Protein AF-A0A926L468-F1 (afdb_monomer_lite)

Foldseek 3Di:
DDDDDDPDPPDDCCVVVVVVVVVVVVVVVCCVVPDDPDDFDDDPVDTDDQADWDDDPPDIDGRDHDDPDPPPDDVVNVVVVVVVVVVVVVVVVVVVPDPPPPDPPDDDD

Radius of gyration: 29.38 Å; chains: 1; bounding box: 82×22×82 Å

InterPro domains:
  IPR001896 Plant virus coat protein [PF01307] (8-98)

Secondary structure (DSSP, 8-state):
-PPP---PPPP-THHHHHHHHHHHHHHHHHHHHH---PPP-B-SS-B--SSEEEE-SS-EEEEPPPP--TTS--HHHHHHHHHHHHHHHHHHHHHH-PPPP--------

Sequence (109 aa):
MSSPLRLTPPPDPTKALIPAVVGFSVAAAIFLLTRSTLPHTGDNIHSLPHGGRYRDGTKSVDYCSPHRDPFKPTQLHAALLVLALLALIHLSGCLHRRPRPDIPCSCPA

Structure (mmCIF, N/CA/C/O backbone):
data_AF-A0A926L468-F1
#
_entry.id   AF-A0A926L468-F1
#
loop_
_atom_site.group_PDB
_atom_site.id
_atom_site.type_symbol
_atom_site.label_atom_id
_atom_site.label_alt_id
_atom_site.label_comp_id
_atom_site.label_asym_id
_atom_site.label_entity_id
_atom_site.label_seq_id
_atom_site.pdbx_PDB_ins_code
_atom_site.Cartn_x
_atom_site.Cartn_y
_atom_site.Cartn_z
_atom_site.occupancy
_atom_site.B_iso_or_equiv
_atom_site.auth_seq_id
_atom_site.auth_comp_id
_atom_site.auth_asym_id
_atom_site.auth_atom_id
_atom_site.pdbx_PDB_model_num
ATOM 1 N N . MET A 1 1 ? -55.952 13.916 22.645 1.00 45.00 1 MET A N 1
ATOM 2 C CA . MET A 1 1 ? -55.275 12.753 22.027 1.00 45.00 1 MET A CA 1
ATOM 3 C C . MET A 1 1 ? -53.814 13.133 21.843 1.00 45.00 1 MET A C 1
ATOM 5 O O . MET A 1 1 ? -53.545 13.981 21.004 1.00 45.00 1 MET A O 1
ATOM 9 N N . SER A 1 2 ? -52.900 12.647 22.692 1.00 64.12 2 SER A N 1
ATOM 10 C CA . SER A 1 2 ? -51.464 12.908 22.513 1.00 64.12 2 SER A CA 1
ATOM 11 C C . SER A 1 2 ? -50.879 11.869 21.558 1.00 64.12 2 SER A C 1
ATOM 13 O O . SER A 1 2 ? -51.146 10.674 21.677 1.00 64.12 2 SER A O 1
ATOM 15 N N . SER A 1 3 ? -50.129 12.333 20.563 1.00 70.00 3 SER A N 1
ATOM 16 C CA . SER A 1 3 ? -49.434 11.461 19.619 1.00 70.00 3 SER A CA 1
ATOM 17 C C . SER A 1 3 ? -48.316 10.701 20.344 1.00 70.00 3 SER A C 1
ATOM 19 O O . SER A 1 3 ? -47.575 11.324 21.109 1.00 70.00 3 SER A O 1
ATOM 21 N N . PRO A 1 4 ? -48.155 9.382 20.127 1.00 70.19 4 PRO A N 1
ATOM 22 C CA . PRO A 1 4 ? -47.111 8.615 20.794 1.00 70.19 4 PRO A CA 1
ATOM 23 C C . PRO A 1 4 ? -45.727 9.062 20.310 1.00 70.19 4 PRO A C 1
ATOM 25 O O . PRO A 1 4 ? -45.474 9.183 19.109 1.00 70.19 4 PRO A O 1
ATOM 28 N N . LEU A 1 5 ? -44.823 9.297 21.262 1.00 75.94 5 LEU A N 1
ATOM 29 C CA . LEU A 1 5 ? -43.428 9.635 21.004 1.00 75.94 5 LEU A CA 1
ATOM 30 C C . LEU A 1 5 ? -42.755 8.443 20.297 1.00 75.94 5 LEU A C 1
ATOM 32 O O . LEU A 1 5 ? -42.592 7.373 20.885 1.00 75.94 5 LEU A O 1
ATOM 36 N N . ARG A 1 6 ? -42.388 8.593 19.019 1.00 71.69 6 ARG A N 1
ATOM 37 C CA . ARG A 1 6 ? -41.662 7.552 18.274 1.00 71.69 6 ARG A CA 1
ATOM 38 C C . ARG A 1 6 ? -40.208 7.497 18.737 1.00 71.69 6 ARG A C 1
ATOM 40 O O . ARG A 1 6 ? -39.374 8.276 18.286 1.00 71.69 6 ARG A O 1
ATOM 47 N N . LEU A 1 7 ? -39.901 6.527 19.591 1.00 74.06 7 LEU A N 1
ATOM 48 C CA . LEU A 1 7 ? -38.537 6.175 19.982 1.00 74.06 7 LEU A CA 1
ATOM 49 C C . LEU A 1 7 ? -37.923 5.264 18.913 1.00 74.06 7 LEU A C 1
ATOM 51 O O . LEU A 1 7 ? -37.894 4.044 19.055 1.00 74.06 7 LEU A O 1
ATOM 55 N N . THR A 1 8 ? -37.485 5.855 17.800 1.00 76.25 8 THR A N 1
ATOM 56 C CA . THR A 1 8 ? -36.710 5.110 16.797 1.00 76.25 8 THR A CA 1
ATOM 57 C C . THR A 1 8 ? -35.246 5.132 17.233 1.00 76.25 8 THR A C 1
ATOM 59 O O . THR A 1 8 ? -34.711 6.228 17.419 1.00 76.25 8 THR A O 1
ATOM 62 N N . PRO A 1 9 ? -34.590 3.974 17.434 1.00 77.19 9 PRO A N 1
ATOM 63 C CA . PRO A 1 9 ? -33.177 3.960 17.774 1.00 77.19 9 PRO A CA 1
ATOM 64 C C . PRO A 1 9 ? -32.362 4.586 16.630 1.00 77.19 9 PRO A C 1
ATOM 66 O O . PRO A 1 9 ? -32.726 4.422 15.460 1.00 77.19 9 PRO A O 1
ATOM 69 N N . PRO A 1 10 ? -31.280 5.317 16.943 1.00 78.56 10 PRO A N 1
ATOM 70 C CA . PRO A 1 10 ? -30.432 5.914 15.922 1.00 78.56 10 PRO A CA 1
ATOM 71 C C . PRO A 1 10 ? -29.848 4.821 15.006 1.00 78.56 10 PRO A C 1
ATOM 73 O O . PRO A 1 10 ? -29.538 3.728 15.490 1.00 78.56 10 PRO A O 1
ATOM 76 N N . PRO A 1 11 ? -29.696 5.086 13.694 1.00 81.69 11 PRO A N 1
ATOM 77 C CA . PRO A 1 11 ? -29.085 4.138 12.770 1.00 81.69 11 PRO A CA 1
ATOM 78 C C . PRO A 1 11 ? -27.687 3.757 13.251 1.00 81.69 11 PRO A C 1
ATOM 80 O O . PRO A 1 11 ? -26.887 4.638 13.552 1.00 81.69 11 PRO A O 1
ATOM 83 N N . ASP A 1 12 ? -27.393 2.459 13.308 1.00 84.19 12 ASP A N 1
ATOM 84 C CA . ASP A 1 12 ? -26.061 1.958 13.641 1.00 84.19 12 ASP A CA 1
ATOM 85 C C . ASP A 1 12 ? -25.208 1.856 12.361 1.00 84.19 12 ASP A C 1
ATOM 87 O O . ASP A 1 12 ? -25.402 0.925 11.567 1.00 84.19 12 ASP A O 1
ATOM 91 N N . PRO A 1 13 ? -24.265 2.790 12.118 1.00 83.69 13 PRO A N 1
ATOM 92 C CA . PRO A 1 13 ? -23.454 2.786 10.904 1.00 83.69 13 PRO A CA 1
ATOM 93 C C . PRO A 1 13 ? -22.367 1.702 10.937 1.00 83.69 13 PRO A C 1
ATOM 95 O O . PRO A 1 13 ? -21.761 1.405 9.905 1.00 83.69 13 PRO A O 1
ATOM 98 N N . THR A 1 14 ? -22.124 1.083 12.096 1.00 87.50 14 THR A N 1
ATOM 99 C CA . THR A 1 14 ? -21.047 0.110 12.326 1.00 87.50 14 THR A CA 1
ATOM 100 C C . THR A 1 14 ? -21.155 -1.087 11.382 1.00 87.50 14 THR A C 1
ATOM 102 O O . THR A 1 14 ? -20.149 -1.566 10.861 1.00 87.50 14 THR A O 1
ATOM 105 N N . LYS A 1 15 ? -22.388 -1.509 11.072 1.00 83.88 15 LYS A N 1
ATOM 106 C CA . LYS A 1 15 ? -22.677 -2.630 10.162 1.00 83.88 15 LYS A CA 1
ATOM 107 C C . LYS A 1 15 ? -22.194 -2.402 8.729 1.00 83.88 15 LYS A C 1
ATOM 109 O O . LYS A 1 15 ? -21.866 -3.366 8.049 1.00 83.88 15 LYS A O 1
ATOM 114 N N . ALA A 1 16 ? -22.146 -1.150 8.280 1.00 89.25 16 ALA A N 1
ATOM 115 C CA . ALA A 1 16 ? -21.653 -0.789 6.952 1.00 89.25 16 ALA A CA 1
ATOM 116 C C . ALA A 1 16 ? -20.183 -0.345 6.990 1.00 89.25 16 ALA A C 1
ATOM 118 O O . ALA A 1 16 ? -19.406 -0.683 6.098 1.00 89.25 16 ALA A O 1
ATOM 119 N N . LEU A 1 17 ? -19.782 0.375 8.041 1.00 93.00 17 LEU A N 1
ATOM 120 C CA . LEU A 1 17 ? -18.430 0.915 8.167 1.00 93.00 17 LEU A CA 1
ATOM 121 C C . LEU A 1 17 ? -17.374 -0.169 8.379 1.00 93.00 17 LEU A C 1
ATOM 123 O O . LEU A 1 17 ? -16.327 -0.102 7.744 1.00 93.00 17 LEU A O 1
ATOM 127 N N . ILE A 1 18 ? -17.634 -1.177 9.220 1.00 92.62 18 ILE A N 1
ATOM 128 C CA . ILE A 1 18 ? -16.668 -2.261 9.460 1.00 92.62 18 ILE A CA 1
ATOM 129 C C . ILE A 1 18 ? -16.280 -2.974 8.155 1.00 92.62 18 ILE A C 1
ATOM 131 O O . ILE A 1 18 ? -15.090 -2.985 7.833 1.00 92.62 18 ILE A O 1
ATOM 135 N N . PRO A 1 19 ? -17.217 -3.542 7.367 1.00 93.81 19 PRO A N 1
ATOM 136 C CA . PRO A 1 19 ? -16.839 -4.238 6.141 1.00 93.81 19 PRO A CA 1
ATOM 137 C C . PRO A 1 19 ? -16.210 -3.295 5.107 1.00 93.81 19 PRO A C 1
ATOM 139 O O . PRO A 1 19 ? -15.286 -3.707 4.410 1.00 93.81 19 PRO A O 1
ATOM 142 N N . ALA A 1 20 ? -16.638 -2.029 5.039 1.00 94.19 20 ALA A N 1
ATOM 143 C CA . ALA A 1 20 ? -16.039 -1.042 4.141 1.00 94.19 20 ALA A CA 1
ATOM 144 C C . ALA A 1 20 ? -14.568 -0.755 4.487 1.00 94.19 20 ALA A C 1
ATOM 146 O O . ALA A 1 20 ? -13.709 -0.779 3.606 1.00 94.19 20 ALA A O 1
ATOM 147 N N . VAL A 1 21 ? -14.258 -0.536 5.768 1.00 94.19 21 VAL A N 1
ATOM 148 C CA . VAL A 1 21 ? -12.888 -0.277 6.240 1.00 94.19 21 VAL A CA 1
ATOM 149 C C . VAL A 1 21 ? -12.006 -1.514 6.066 1.00 94.19 21 VAL A C 1
ATOM 151 O O . VAL A 1 21 ? -10.861 -1.399 5.625 1.00 94.19 21 VAL A O 1
ATOM 154 N N . 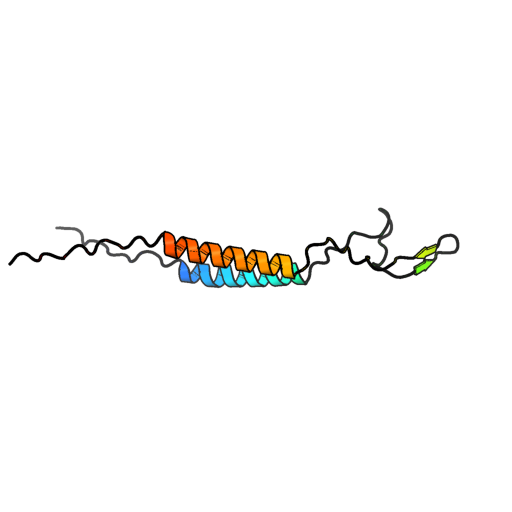VAL A 1 22 ? -12.535 -2.708 6.342 1.00 95.00 22 VAL A N 1
ATOM 155 C CA . VAL A 1 22 ? -11.804 -3.964 6.119 1.00 95.00 22 VAL A CA 1
ATOM 156 C C . VAL A 1 22 ? -11.510 -4.156 4.629 1.00 95.00 22 VAL A C 1
ATOM 158 O O . VAL A 1 22 ? -10.359 -4.366 4.259 1.00 95.00 22 VAL A O 1
ATOM 161 N N . GLY A 1 23 ? -12.505 -3.997 3.754 1.00 94.88 23 GLY A N 1
ATOM 162 C CA . GLY A 1 23 ? -12.306 -4.112 2.307 1.00 94.88 23 GLY A CA 1
ATOM 163 C C . GLY A 1 23 ? -11.298 -3.095 1.767 1.00 94.88 23 GLY A C 1
ATOM 164 O O . GLY A 1 23 ? -10.386 -3.458 1.024 1.00 94.88 23 GLY A O 1
ATOM 165 N N . PHE A 1 24 ? -11.409 -1.835 2.193 1.00 95.69 24 PHE A N 1
ATOM 166 C CA . PHE A 1 24 ? -10.481 -0.780 1.791 1.00 95.69 24 PHE A CA 1
ATOM 167 C C . PHE A 1 24 ? -9.051 -1.052 2.269 1.00 95.69 24 PHE A C 1
ATOM 169 O O . PHE A 1 24 ? -8.108 -0.897 1.496 1.00 95.69 24 PHE A O 1
ATOM 176 N N . SER A 1 25 ? -8.875 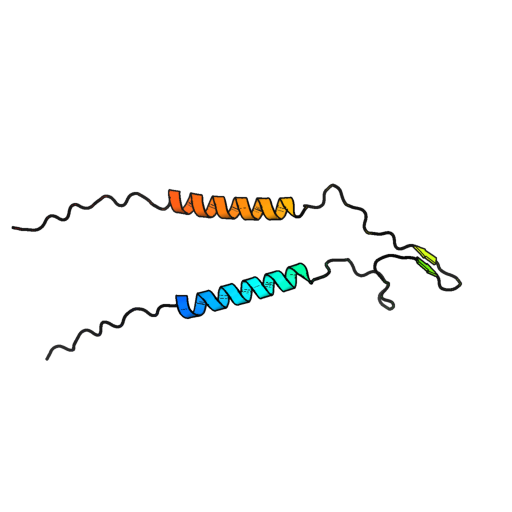-1.493 3.517 1.00 91.12 25 SER A N 1
ATOM 177 C CA . SER A 1 25 ? -7.545 -1.783 4.065 1.00 91.12 25 SER A CA 1
ATOM 178 C C . SER A 1 25 ? -6.867 -2.958 3.358 1.00 91.12 25 SER A C 1
ATOM 180 O O . SER A 1 25 ? -5.686 -2.860 3.029 1.00 91.12 25 SER A O 1
ATOM 182 N N . VAL A 1 26 ? -7.609 -4.022 3.036 1.00 95.56 26 VAL A N 1
ATOM 183 C CA . VAL A 1 26 ? -7.090 -5.151 2.248 1.00 95.56 26 VAL A CA 1
ATOM 184 C C . VAL A 1 26 ? -6.723 -4.707 0.832 1.00 95.56 26 VAL A C 1
ATOM 186 O O . VAL A 1 26 ? -5.621 -4.999 0.369 1.00 95.56 26 VAL A O 1
ATOM 189 N N . ALA A 1 27 ? -7.599 -3.961 0.154 1.00 92.75 27 ALA A N 1
ATOM 190 C CA . ALA A 1 27 ? -7.324 -3.454 -1.189 1.00 92.75 27 ALA A CA 1
ATOM 191 C C . ALA A 1 27 ? -6.086 -2.542 -1.215 1.00 92.75 27 ALA A C 1
ATOM 193 O O . ALA A 1 27 ? -5.227 -2.686 -2.086 1.00 92.75 27 ALA A O 1
ATOM 194 N N . ALA A 1 28 ? -5.959 -1.648 -0.230 1.00 92.62 28 ALA A N 1
ATOM 195 C CA . ALA A 1 28 ? -4.797 -0.782 -0.076 1.00 92.62 28 ALA A CA 1
ATOM 196 C C . ALA A 1 28 ? -3.518 -1.586 0.197 1.00 92.62 28 ALA A C 1
ATOM 198 O O . ALA A 1 28 ? -2.490 -1.317 -0.421 1.00 92.62 28 ALA A O 1
ATOM 199 N N . ALA A 1 29 ? -3.577 -2.594 1.073 1.00 87.94 29 ALA A N 1
ATOM 200 C CA . ALA A 1 29 ? -2.438 -3.460 1.365 1.00 87.94 29 ALA A CA 1
ATOM 201 C C . ALA A 1 29 ? -1.962 -4.202 0.111 1.00 87.94 29 ALA A C 1
ATOM 203 O O . ALA A 1 29 ? -0.775 -4.156 -0.206 1.00 87.94 29 ALA A O 1
ATOM 204 N N . ILE A 1 30 ? -2.882 -4.818 -0.639 1.00 93.69 30 ILE A N 1
ATOM 205 C CA . ILE A 1 30 ? -2.557 -5.494 -1.902 1.00 93.69 30 ILE A CA 1
ATOM 206 C C . ILE A 1 30 ? -1.912 -4.499 -2.866 1.00 93.69 30 ILE A C 1
ATOM 208 O O . ILE A 1 30 ? -0.802 -4.739 -3.324 1.00 93.69 30 ILE A O 1
ATOM 212 N N . PHE A 1 31 ? -2.551 -3.354 -3.111 1.00 89.88 31 PHE A N 1
ATOM 213 C CA . PHE A 1 31 ? -2.046 -2.335 -4.030 1.00 89.88 31 PHE A CA 1
ATOM 214 C C . PHE A 1 31 ? -0.634 -1.851 -3.681 1.00 89.88 31 PHE A C 1
ATOM 216 O O . PHE A 1 31 ? 0.209 -1.719 -4.569 1.00 89.88 31 PHE A O 1
ATOM 223 N N . LEU A 1 32 ? -0.365 -1.600 -2.398 1.00 87.56 32 LEU A N 1
ATOM 224 C CA . LEU A 1 32 ? 0.949 -1.160 -1.930 1.00 87.56 32 LEU A CA 1
ATOM 225 C C . LEU A 1 32 ? 2.008 -2.259 -2.062 1.00 87.56 32 LEU A C 1
ATOM 227 O O . LEU A 1 32 ? 3.150 -1.950 -2.391 1.00 87.56 32 LEU A O 1
ATOM 231 N N . LEU A 1 33 ? 1.641 -3.521 -1.823 1.00 82.81 33 LEU A N 1
ATOM 232 C CA . LEU A 1 33 ? 2.564 -4.655 -1.912 1.00 82.81 33 LEU A CA 1
ATOM 233 C C . LEU A 1 33 ? 2.846 -5.079 -3.359 1.00 82.81 33 LEU A C 1
ATOM 235 O O . LEU A 1 33 ? 3.953 -5.523 -3.651 1.00 82.81 33 LEU A O 1
ATOM 239 N N . THR A 1 34 ? 1.875 -4.953 -4.266 1.00 86.12 34 THR A N 1
ATOM 240 C CA . THR A 1 34 ? 2.012 -5.427 -5.654 1.00 86.12 34 THR A CA 1
ATOM 241 C C . THR A 1 34 ? 2.526 -4.365 -6.622 1.00 86.12 34 THR A C 1
ATOM 243 O O . THR A 1 34 ? 2.935 -4.699 -7.733 1.00 86.12 34 THR A O 1
ATOM 246 N N . ARG A 1 35 ? 2.485 -3.078 -6.262 1.00 83.81 35 ARG A N 1
ATOM 247 C CA . ARG A 1 35 ? 2.914 -2.003 -7.163 1.00 83.81 35 ARG A CA 1
ATOM 248 C C . ARG A 1 35 ? 4.442 -1.911 -7.219 1.00 83.81 35 ARG A C 1
ATOM 250 O O . ARG A 1 35 ? 5.095 -1.616 -6.222 1.00 83.81 35 ARG A O 1
ATOM 257 N N . SER A 1 36 ? 4.996 -2.034 -8.425 1.00 80.06 36 SER A N 1
ATOM 258 C CA . SER A 1 36 ? 6.380 -1.638 -8.698 1.00 80.06 36 SER A CA 1
ATOM 259 C C . SER A 1 36 ? 6.501 -0.114 -8.675 1.00 80.06 36 SER A C 1
ATOM 261 O O . SER A 1 36 ? 5.797 0.586 -9.402 1.00 80.06 36 SER A O 1
ATOM 263 N N . THR A 1 37 ? 7.396 0.404 -7.839 1.00 80.25 37 THR A N 1
ATOM 264 C CA . THR A 1 37 ? 7.784 1.824 -7.806 1.00 80.25 37 THR A CA 1
ATOM 265 C C . THR A 1 37 ? 9.116 2.069 -8.517 1.00 80.25 37 THR A C 1
ATOM 267 O O . THR A 1 37 ? 9.742 3.112 -8.323 1.00 80.25 37 THR A O 1
ATOM 270 N N . LEU A 1 38 ? 9.575 1.106 -9.325 1.00 76.44 38 LEU A N 1
ATOM 271 C CA . LEU A 1 38 ? 10.825 1.237 -10.062 1.00 76.44 38 LEU A CA 1
ATOM 272 C C . LEU A 1 38 ? 10.669 2.270 -11.194 1.00 76.44 38 LEU A C 1
ATOM 274 O O . LEU A 1 38 ? 9.628 2.303 -11.856 1.00 76.44 38 LEU A O 1
ATOM 278 N N . PRO A 1 39 ? 11.684 3.125 -11.420 1.00 76.75 39 PRO A N 1
ATOM 279 C CA . PRO A 1 39 ? 11.658 4.092 -12.509 1.00 76.75 39 PRO A CA 1
ATOM 280 C C . PRO A 1 39 ? 11.648 3.362 -13.850 1.00 76.75 39 PRO A C 1
ATOM 282 O O . PRO A 1 39 ? 12.367 2.380 -14.025 1.00 76.75 39 PRO A O 1
ATOM 285 N N . HIS A 1 40 ? 10.858 3.860 -14.802 1.00 78.88 40 HIS A N 1
ATOM 286 C CA . HIS A 1 40 ? 10.848 3.324 -16.158 1.00 78.88 40 HIS A CA 1
ATOM 287 C C . HIS A 1 40 ? 12.258 3.388 -16.758 1.00 78.88 40 HIS A C 1
ATOM 289 O O . HIS A 1 40 ? 12.904 4.435 -16.735 1.00 78.88 40 HIS A O 1
ATOM 295 N N . THR A 1 41 ? 12.736 2.261 -17.279 1.00 75.81 41 THR A N 1
ATOM 296 C CA . THR A 1 41 ? 14.023 2.153 -17.968 1.00 75.81 41 THR A CA 1
ATOM 297 C C . THR A 1 41 ? 13.760 2.017 -19.457 1.00 75.81 41 THR A C 1
ATOM 299 O O . THR A 1 41 ? 12.977 1.159 -19.851 1.00 75.81 41 THR A O 1
ATOM 302 N N . GLY A 1 42 ? 14.387 2.857 -20.279 1.00 78.12 42 GLY A N 1
ATOM 303 C CA . GLY A 1 42 ? 14.064 2.941 -21.703 1.00 78.12 42 GLY A CA 1
ATOM 304 C C . GLY A 1 42 ? 14.162 4.357 -22.252 1.00 78.12 42 GLY A C 1
ATOM 305 O O . GLY A 1 42 ? 14.389 5.307 -21.501 1.00 78.12 42 GLY A O 1
ATOM 306 N N . ASP A 1 43 ? 13.977 4.488 -23.560 1.00 79.62 43 ASP A N 1
ATOM 307 C CA . ASP A 1 43 ? 13.597 5.755 -24.188 1.00 79.62 43 ASP A CA 1
ATOM 308 C C . ASP A 1 43 ? 12.070 5.771 -24.419 1.00 79.62 43 ASP A C 1
ATOM 310 O O . ASP A 1 43 ? 11.356 4.857 -24.010 1.00 79.62 43 ASP A O 1
ATOM 314 N N .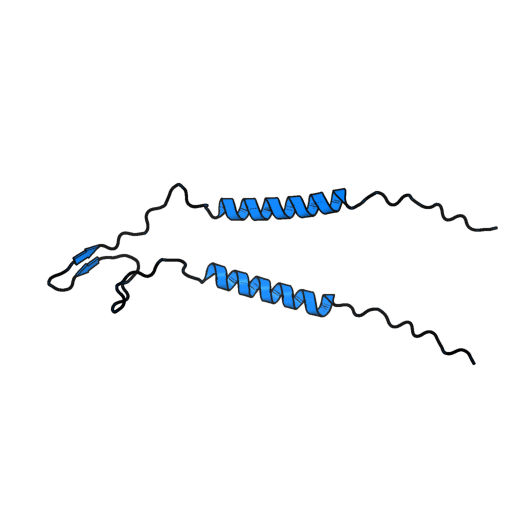 ASN A 1 44 ? 11.529 6.816 -25.051 1.00 79.3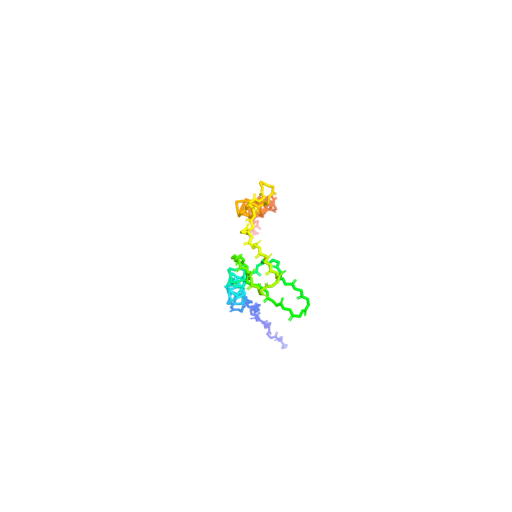1 44 ASN A N 1
ATOM 315 C CA . ASN A 1 44 ? 10.080 6.904 -25.295 1.00 79.31 44 ASN A CA 1
ATOM 316 C C . ASN A 1 44 ? 9.546 5.849 -26.291 1.00 79.31 44 ASN A C 1
ATOM 318 O O . ASN A 1 44 ? 8.333 5.759 -26.465 1.00 79.31 44 ASN A O 1
ATOM 322 N N . ILE A 1 45 ? 10.419 5.085 -26.958 1.00 81.38 45 ILE A N 1
ATOM 323 C CA . ILE A 1 45 ? 10.049 4.123 -28.008 1.00 81.38 45 ILE A CA 1
ATOM 324 C C . ILE A 1 45 ? 10.410 2.669 -27.653 1.00 81.38 45 ILE A C 1
ATOM 326 O O . ILE A 1 45 ? 9.853 1.751 -28.250 1.00 81.38 45 ILE A O 1
ATOM 330 N N . HIS A 1 46 ? 11.258 2.436 -26.648 1.00 73.38 46 HIS A N 1
ATOM 331 C CA . HIS A 1 46 ? 11.666 1.111 -26.187 1.00 73.38 46 HIS A CA 1
ATOM 332 C C . HIS A 1 46 ? 11.685 1.037 -24.658 1.00 73.38 46 HIS A C 1
ATOM 334 O O . HIS A 1 46 ? 12.542 1.629 -24.001 1.00 73.38 46 HIS A O 1
ATOM 340 N N . SER A 1 47 ? 10.793 0.222 -24.092 1.00 77.69 47 SER A N 1
ATOM 341 C CA . SER A 1 47 ? 10.866 -0.178 -22.686 1.00 77.69 47 SER A CA 1
ATOM 342 C C . SER A 1 47 ? 11.935 -1.250 -22.501 1.00 77.69 47 SER A C 1
ATOM 344 O O . SER A 1 47 ? 11.911 -2.278 -23.181 1.00 77.69 47 SER A O 1
ATOM 346 N N . LEU A 1 48 ? 12.840 -1.043 -21.554 1.00 72.75 48 LEU A N 1
ATOM 347 C CA . LEU A 1 48 ? 13.949 -1.944 -21.268 1.00 72.75 48 LEU A CA 1
ATOM 348 C C . LEU A 1 48 ? 13.741 -2.621 -19.909 1.00 72.75 48 LEU A C 1
ATOM 350 O O . LEU A 1 48 ? 13.187 -2.001 -18.997 1.00 72.75 48 LEU A O 1
ATOM 354 N N . PRO A 1 49 ? 14.162 -3.889 -19.755 1.00 69.69 49 PRO A N 1
ATOM 355 C CA . PRO A 1 49 ? 14.008 -4.615 -18.502 1.00 69.69 49 PRO A CA 1
ATOM 356 C C . PRO A 1 49 ? 14.810 -3.955 -17.373 1.00 69.69 49 PRO A C 1
ATOM 358 O O . PRO A 1 49 ? 15.902 -3.424 -17.578 1.00 69.69 49 PRO A O 1
ATOM 361 N N . HIS A 1 50 ? 14.266 -4.002 -16.155 1.00 71.94 50 HIS A N 1
ATOM 362 C CA . HIS A 1 50 ? 14.964 -3.537 -14.961 1.00 71.94 50 HIS A CA 1
ATOM 363 C C . HIS A 1 50 ? 16.098 -4.510 -14.611 1.00 71.94 50 HIS A C 1
ATOM 365 O O . HIS A 1 50 ? 15.883 -5.517 -13.938 1.00 71.94 50 HIS A O 1
ATOM 371 N N . GLY A 1 51 ? 17.306 -4.192 -15.072 1.00 72.50 51 GLY A N 1
ATOM 372 C CA . GLY A 1 51 ? 18.509 -4.987 -14.835 1.00 72.50 51 GLY A CA 1
ATOM 373 C C . GLY A 1 51 ? 18.898 -5.885 -16.015 1.00 72.50 51 GLY A C 1
ATOM 374 O O . GLY A 1 51 ? 18.065 -6.261 -16.838 1.00 72.50 51 GLY A O 1
ATOM 375 N N . GLY A 1 52 ? 20.185 -6.234 -16.091 1.00 77.31 52 GLY A N 1
ATOM 376 C CA . GLY A 1 52 ? 20.749 -7.095 -17.140 1.00 77.31 52 GLY A CA 1
ATOM 377 C C . GLY A 1 52 ? 21.573 -6.327 -18.177 1.00 77.31 52 GLY A C 1
ATOM 378 O O . GLY A 1 52 ? 21.923 -5.169 -17.975 1.00 77.31 52 GLY A O 1
ATOM 379 N N . ARG A 1 53 ? 21.918 -6.977 -19.292 1.00 78.56 53 ARG A N 1
ATOM 380 C CA . ARG A 1 53 ? 22.746 -6.391 -20.357 1.00 78.56 53 ARG A CA 1
ATOM 381 C C . ARG A 1 53 ? 22.016 -6.447 -21.688 1.00 78.56 53 ARG A C 1
ATOM 383 O O . ARG A 1 53 ? 21.691 -7.533 -22.160 1.00 78.56 53 ARG A O 1
ATOM 390 N N . TYR A 1 54 ? 21.797 -5.289 -22.302 1.00 77.25 54 TYR A N 1
ATOM 391 C CA . TYR A 1 54 ? 21.253 -5.182 -23.655 1.00 77.25 54 TYR A CA 1
ATOM 392 C C . TYR A 1 54 ? 22.390 -4.976 -24.658 1.00 77.25 54 TYR A C 1
ATOM 394 O O . TYR A 1 54 ? 23.309 -4.196 -24.393 1.00 77.25 54 TYR A O 1
ATOM 402 N N . ARG A 1 55 ? 22.352 -5.673 -25.802 1.00 84.44 55 ARG A N 1
ATOM 403 C CA . ARG A 1 55 ? 23.355 -5.527 -26.866 1.00 84.44 55 ARG A CA 1
ATOM 404 C C . ARG A 1 55 ? 22.736 -5.744 -28.250 1.00 84.44 55 ARG A C 1
ATOM 406 O O . ARG A 1 55 ? 22.264 -6.842 -28.523 1.00 84.44 55 ARG A O 1
ATOM 413 N N . ASP A 1 56 ? 22.788 -4.733 -29.121 1.00 79.31 56 ASP A N 1
ATOM 414 C CA . ASP A 1 56 ? 22.144 -4.732 -30.453 1.00 79.31 56 ASP A CA 1
ATOM 415 C C . ASP A 1 56 ? 23.115 -4.466 -31.622 1.00 79.31 56 ASP A C 1
ATOM 417 O O . ASP A 1 56 ? 22.874 -3.675 -32.532 1.00 79.31 56 ASP A O 1
ATOM 421 N N . GLY A 1 57 ? 24.263 -5.141 -31.618 1.00 85.12 57 GLY A N 1
ATOM 422 C CA . GLY A 1 57 ? 25.238 -5.088 -32.715 1.00 85.12 57 GLY A CA 1
ATOM 423 C C . GLY A 1 57 ? 26.108 -3.826 -32.740 1.00 85.12 57 GLY A C 1
ATOM 424 O O . GLY A 1 57 ? 27.306 -3.944 -32.980 1.00 85.12 57 GLY A O 1
ATOM 425 N N . THR A 1 58 ? 25.567 -2.648 -32.412 1.00 88.38 58 THR A N 1
ATOM 426 C CA . THR A 1 58 ? 26.343 -1.390 -32.323 1.00 88.38 58 THR A CA 1
ATOM 427 C C . THR A 1 58 ? 26.245 -0.684 -30.976 1.00 88.38 58 THR A C 1
ATOM 429 O O . THR A 1 58 ? 27.121 0.125 -30.668 1.00 88.38 58 THR A O 1
ATOM 432 N N . LYS A 1 59 ? 25.254 -1.006 -30.134 1.00 81.56 59 LYS A N 1
ATOM 433 C CA . LYS A 1 59 ? 25.137 -0.444 -28.785 1.00 81.56 59 LYS A CA 1
ATOM 434 C C . LYS A 1 59 ? 25.136 -1.555 -27.746 1.00 81.56 59 LYS A C 1
ATOM 436 O O . LYS A 1 59 ? 24.638 -2.658 -27.971 1.00 81.56 59 LYS A O 1
ATOM 441 N N . SER A 1 60 ? 25.716 -1.260 -26.589 1.00 84.94 60 SER A N 1
ATOM 442 C CA . SER A 1 60 ? 25.615 -2.103 -25.401 1.00 84.94 60 SER A CA 1
ATOM 443 C C . SER A 1 60 ? 25.313 -1.238 -24.193 1.00 84.94 60 SER A C 1
ATOM 445 O O . SER A 1 60 ? 25.995 -0.233 -23.992 1.00 84.94 60 SER A O 1
ATOM 447 N N . VAL A 1 61 ? 24.338 -1.644 -23.388 1.00 80.81 61 VAL A N 1
ATOM 448 C CA . VAL A 1 61 ? 23.979 -0.962 -22.143 1.00 80.81 61 VAL A CA 1
ATOM 449 C C . VAL A 1 61 ? 23.910 -1.993 -21.027 1.00 80.81 61 VAL A C 1
ATOM 451 O O . VAL A 1 61 ? 23.202 -2.996 -21.143 1.00 80.81 61 VAL A O 1
ATOM 454 N N . ASP A 1 62 ? 24.656 -1.737 -19.957 1.00 81.75 62 ASP A N 1
ATOM 455 C CA . ASP A 1 62 ? 24.621 -2.526 -18.732 1.00 81.75 62 ASP A CA 1
ATOM 456 C C . ASP A 1 62 ? 23.668 -1.850 -17.737 1.00 81.75 62 ASP A C 1
ATOM 458 O O . ASP A 1 62 ? 23.924 -0.753 -17.239 1.00 81.75 62 ASP A O 1
ATOM 462 N N . TYR A 1 63 ? 22.543 -2.506 -17.462 1.00 74.88 63 TYR A N 1
ATOM 463 C CA . TYR A 1 63 ? 21.580 -2.097 -16.448 1.00 74.88 63 TYR A CA 1
ATOM 464 C C . TYR A 1 63 ? 21.982 -2.714 -15.111 1.00 74.88 63 TYR A C 1
ATOM 466 O O . TYR A 1 63 ? 21.651 -3.860 -14.798 1.00 74.88 63 TYR A O 1
ATOM 474 N N . CYS A 1 64 ? 22.719 -1.946 -14.314 1.00 72.44 64 CYS A N 1
ATOM 475 C CA . CYS A 1 64 ? 23.045 -2.322 -12.945 1.00 72.44 64 CYS A CA 1
ATOM 476 C C . CYS A 1 64 ? 21.788 -2.289 -12.063 1.00 72.44 64 CYS A C 1
ATOM 478 O O . CYS A 1 64 ? 20.921 -1.427 -12.220 1.00 72.44 64 CYS A O 1
ATOM 480 N N . SER A 1 65 ? 21.704 -3.209 -11.100 1.00 68.25 65 SER A N 1
ATOM 481 C CA . SER A 1 65 ? 20.666 -3.176 -10.068 1.00 68.25 65 SER A CA 1
ATOM 482 C C . SER A 1 65 ? 20.688 -1.831 -9.329 1.00 68.25 65 SER A C 1
ATOM 484 O O . SER A 1 65 ? 21.774 -1.280 -9.120 1.00 68.25 65 SER A O 1
ATOM 486 N N . PRO A 1 66 ? 19.528 -1.299 -8.897 1.00 68.00 66 PRO A N 1
ATOM 487 C CA . PRO A 1 66 ? 19.488 -0.058 -8.137 1.00 68.00 66 PRO A CA 1
ATOM 488 C C . PRO A 1 66 ? 20.399 -0.164 -6.911 1.00 68.00 66 PRO A C 1
ATOM 490 O O . PRO A 1 66 ? 20.238 -1.051 -6.070 1.00 68.00 66 PRO A O 1
ATOM 493 N N . HIS A 1 67 ? 21.373 0.742 -6.824 1.00 70.94 67 HIS A N 1
ATOM 494 C CA . HIS A 1 67 ? 22.261 0.824 -5.676 1.00 70.94 67 HIS A CA 1
ATOM 495 C C . HIS A 1 67 ? 21.437 1.205 -4.442 1.00 70.94 67 HIS A C 1
ATOM 497 O O . HIS A 1 67 ? 20.563 2.077 -4.498 1.00 70.94 67 HIS A O 1
ATOM 503 N N . ARG A 1 68 ? 21.683 0.523 -3.321 1.00 68.62 68 ARG A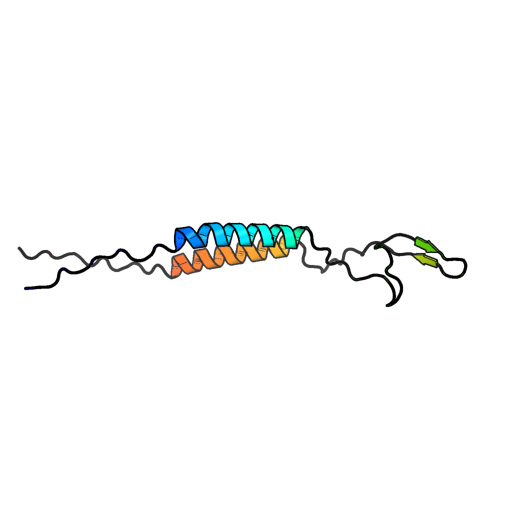 N 1
ATOM 504 C CA . ARG A 1 68 ? 21.003 0.812 -2.058 1.00 68.62 68 ARG A CA 1
ATOM 505 C C . ARG A 1 68 ? 21.443 2.204 -1.607 1.00 68.62 68 ARG A C 1
ATOM 507 O O . ARG A 1 68 ? 22.584 2.385 -1.199 1.00 68.62 68 ARG A O 1
ATOM 514 N N . ASP A 1 69 ? 20.557 3.188 -1.720 1.00 74.19 69 ASP A N 1
ATOM 515 C CA . ASP A 1 69 ? 20.816 4.517 -1.170 1.00 74.19 69 ASP A CA 1
ATOM 516 C C . ASP A 1 69 ? 20.849 4.413 0.358 1.00 74.19 69 ASP A C 1
ATOM 518 O O . ASP A 1 69 ? 19.836 4.020 0.950 1.00 74.19 69 ASP A O 1
ATOM 522 N N . PRO A 1 70 ? 21.960 4.777 1.019 1.00 69.19 70 PRO A N 1
ATOM 523 C CA . PRO A 1 70 ? 22.053 4.704 2.475 1.00 69.19 70 PRO A CA 1
ATOM 524 C C . PRO A 1 70 ? 21.077 5.665 3.171 1.00 69.19 70 PRO A C 1
ATOM 526 O O . PRO A 1 70 ? 20.741 5.459 4.332 1.00 69.19 70 PRO A O 1
ATOM 529 N N . PHE A 1 71 ? 20.582 6.679 2.454 1.00 71.56 71 PHE A N 1
ATOM 530 C CA . PHE A 1 71 ? 19.663 7.697 2.966 1.00 71.56 71 PHE A CA 1
ATOM 531 C C . PHE A 1 71 ? 18.190 7.449 2.618 1.00 71.56 71 PHE A C 1
ATOM 533 O O . PHE A 1 71 ? 17.336 8.258 2.983 1.00 71.56 71 PHE A O 1
ATOM 540 N N . LYS A 1 72 ? 17.850 6.359 1.913 1.00 74.44 72 LYS A N 1
ATOM 541 C CA . LYS A 1 72 ? 16.439 6.061 1.633 1.00 74.44 72 LYS A CA 1
ATOM 542 C C . LYS A 1 72 ? 15.740 5.600 2.915 1.00 74.44 72 LYS A C 1
ATOM 544 O O . LYS A 1 72 ? 16.222 4.656 3.548 1.00 74.44 72 LYS A O 1
ATOM 549 N N . PRO A 1 73 ? 14.594 6.209 3.286 1.00 66.69 73 PRO A N 1
ATOM 550 C CA . PRO A 1 73 ? 13.838 5.778 4.450 1.00 66.69 73 PRO A CA 1
ATOM 551 C C . PRO A 1 73 ? 13.441 4.317 4.257 1.00 66.69 73 PRO A C 1
ATOM 553 O O . PRO A 1 73 ? 12.729 3.944 3.325 1.00 66.69 73 PRO A O 1
ATOM 556 N N . THR A 1 74 ? 13.978 3.466 5.122 1.00 76.62 74 THR A N 1
ATOM 557 C CA . THR A 1 74 ? 13.698 2.033 5.113 1.00 76.62 74 THR A CA 1
ATOM 558 C C . THR A 1 74 ? 12.280 1.770 5.613 1.00 76.62 74 THR A C 1
ATOM 560 O O . THR A 1 74 ? 11.668 2.618 6.264 1.00 76.62 74 THR A O 1
ATOM 563 N N . GLN A 1 75 ? 11.765 0.559 5.387 1.00 78.56 75 GLN A N 1
ATOM 564 C CA . GLN A 1 75 ? 10.463 0.146 5.926 1.00 78.56 75 GLN A CA 1
ATOM 565 C C . GLN A 1 75 ? 10.360 0.309 7.455 1.00 78.56 75 GLN A C 1
ATOM 567 O O . GLN A 1 75 ? 9.267 0.509 7.974 1.00 78.56 75 GLN A O 1
ATOM 572 N N . LEU A 1 76 ? 11.494 0.321 8.169 1.00 81.25 76 LEU A N 1
ATOM 573 C CA . LEU A 1 76 ? 11.551 0.629 9.599 1.00 81.25 76 LEU A CA 1
ATOM 574 C C . LEU A 1 76 ? 11.089 2.056 9.912 1.00 81.25 76 LEU A C 1
ATOM 576 O O . LEU A 1 76 ? 10.365 2.250 10.877 1.00 81.25 76 LEU A O 1
ATOM 580 N N . HIS A 1 77 ? 11.452 3.046 9.093 1.00 79.44 77 HIS A N 1
ATOM 581 C CA . HIS A 1 77 ? 11.024 4.433 9.300 1.00 79.44 77 HIS A CA 1
ATOM 582 C C . HIS A 1 77 ? 9.509 4.566 9.137 1.00 79.44 77 HIS A C 1
ATOM 584 O O . HIS A 1 77 ? 8.855 5.218 9.946 1.00 79.44 77 HIS A O 1
ATOM 590 N N . ALA A 1 78 ? 8.945 3.895 8.128 1.00 82.56 78 ALA A N 1
ATOM 591 C CA . ALA A 1 78 ? 7.500 3.838 7.935 1.00 82.56 78 ALA A CA 1
ATOM 592 C C . ALA A 1 78 ? 6.803 3.146 9.120 1.00 82.56 78 ALA A C 1
ATOM 594 O O . ALA A 1 78 ? 5.826 3.675 9.646 1.00 82.56 78 ALA A O 1
ATOM 595 N N . ALA A 1 79 ? 7.334 2.012 9.590 1.00 85.19 79 ALA A N 1
ATOM 596 C CA . ALA A 1 79 ? 6.796 1.303 10.749 1.00 85.19 79 ALA A CA 1
ATOM 597 C C . ALA A 1 79 ? 6.852 2.154 12.029 1.00 85.19 79 ALA A C 1
ATOM 599 O O . ALA A 1 79 ? 5.861 2.243 12.752 1.00 85.19 79 ALA A O 1
ATOM 600 N N . LEU A 1 80 ? 7.975 2.832 12.283 1.00 90.06 80 LEU A N 1
ATOM 601 C CA . LEU A 1 80 ? 8.132 3.736 13.423 1.00 90.06 80 LEU A CA 1
ATOM 602 C C . LEU A 1 80 ? 7.156 4.911 13.359 1.00 90.06 80 LEU A C 1
ATOM 604 O O . LEU A 1 80 ? 6.581 5.266 14.382 1.00 90.06 80 LEU A O 1
ATOM 608 N N . LEU A 1 81 ? 6.922 5.483 12.175 1.00 90.06 81 LEU A N 1
ATOM 609 C CA . LEU A 1 81 ? 5.961 6.572 11.997 1.00 90.06 81 LEU A CA 1
ATOM 610 C C . LEU A 1 81 ? 4.530 6.105 12.294 1.00 90.06 81 LEU A C 1
ATOM 612 O O . LEU A 1 81 ? 3.800 6.790 13.008 1.00 90.06 81 LEU A O 1
ATOM 616 N N . VAL A 1 82 ? 4.144 4.917 11.818 1.00 92.12 82 VAL A N 1
ATOM 617 C CA . VAL A 1 82 ? 2.831 4.319 12.121 1.00 92.12 82 VAL A CA 1
ATOM 618 C C . VAL A 1 82 ? 2.671 4.060 13.622 1.00 92.12 82 VAL A C 1
ATOM 620 O O . VAL A 1 82 ? 1.647 4.427 14.200 1.00 92.12 82 VAL A O 1
ATOM 623 N N . LEU A 1 83 ? 3.684 3.478 14.271 1.00 92.50 83 LEU A N 1
ATOM 624 C CA . LEU A 1 83 ? 3.678 3.239 15.719 1.00 92.50 83 LEU A CA 1
ATOM 625 C C . LEU A 1 83 ? 3.609 4.549 16.514 1.00 92.50 83 LEU A C 1
ATOM 627 O O . LEU A 1 83 ? 2.844 4.642 17.473 1.00 92.50 83 LEU A O 1
ATOM 631 N N . ALA A 1 84 ? 4.358 5.573 16.099 1.00 93.38 84 ALA A N 1
ATOM 632 C CA . ALA A 1 84 ? 4.328 6.894 16.719 1.00 93.38 84 ALA A CA 1
ATOM 633 C C . ALA A 1 84 ? 2.945 7.550 16.587 1.00 93.38 84 ALA A C 1
ATOM 635 O O . ALA A 1 84 ? 2.437 8.113 17.556 1.00 93.38 84 ALA A O 1
ATOM 636 N N . LEU A 1 85 ? 2.305 7.432 15.419 1.00 94.50 85 LEU A N 1
ATOM 637 C CA . LEU A 1 85 ? 0.961 7.958 15.189 1.00 94.50 85 LEU A CA 1
ATOM 638 C C . LEU A 1 85 ? -0.080 7.254 16.074 1.00 94.50 85 LEU A C 1
ATOM 640 O O . LEU A 1 85 ? -0.891 7.924 16.710 1.00 94.50 85 LEU A O 1
ATOM 644 N N . LEU A 1 86 ? -0.028 5.921 16.169 1.00 94.88 86 LEU A N 1
ATOM 645 C CA . LEU A 1 86 ? -0.885 5.138 17.070 1.00 94.88 86 LEU A CA 1
ATOM 646 C C . LEU A 1 86 ? -0.694 5.559 18.530 1.00 94.88 86 LEU A C 1
ATOM 648 O O . LEU A 1 86 ? -1.674 5.826 19.227 1.00 94.88 86 LEU A O 1
ATOM 652 N N . ALA A 1 87 ? 0.558 5.667 18.982 1.00 93.00 87 ALA A N 1
ATOM 653 C CA . ALA A 1 87 ? 0.876 6.113 20.334 1.00 93.00 87 ALA A CA 1
ATOM 654 C C . ALA A 1 87 ? 0.312 7.515 20.614 1.00 93.00 87 ALA A C 1
ATOM 656 O O . ALA A 1 87 ? -0.284 7.735 21.667 1.00 93.00 87 ALA A O 1
ATOM 657 N N . LEU A 1 88 ? 0.431 8.442 19.658 1.00 92.38 88 LEU A N 1
ATOM 658 C CA . LEU A 1 88 ? -0.092 9.801 19.787 1.00 92.38 88 LEU A CA 1
ATOM 659 C C . LEU A 1 88 ? -1.625 9.829 19.858 1.00 92.38 88 LEU A C 1
ATOM 661 O O . LEU A 1 88 ? -2.185 10.550 20.684 1.00 92.38 88 LEU A O 1
ATOM 665 N N . ILE A 1 89 ? -2.310 9.018 19.046 1.00 93.44 89 ILE A N 1
ATOM 666 C CA . ILE A 1 89 ? -3.772 8.872 19.097 1.00 93.44 89 ILE A CA 1
ATOM 667 C C . ILE A 1 89 ? -4.199 8.340 20.470 1.00 93.44 89 ILE A C 1
ATOM 669 O O . ILE A 1 89 ? -5.065 8.937 21.112 1.00 93.44 89 ILE A O 1
ATOM 673 N N . HIS A 1 90 ? -3.560 7.279 20.970 1.00 91.88 90 HIS A N 1
ATOM 674 C CA . HIS A 1 90 ? -3.853 6.742 22.301 1.00 91.88 90 HIS A CA 1
ATOM 675 C C . HIS A 1 90 ? -3.603 7.770 23.409 1.00 91.88 90 HIS A C 1
ATOM 677 O O . HIS A 1 90 ? -4.462 7.964 24.271 1.00 91.88 90 HIS A O 1
ATOM 683 N N . LEU A 1 91 ? -2.468 8.472 23.357 1.00 89.81 91 LEU A N 1
ATOM 684 C CA . LEU A 1 91 ? -2.115 9.507 24.323 1.00 89.81 91 LEU A CA 1
ATOM 685 C C . LEU A 1 91 ? -3.144 10.647 24.298 1.00 89.81 91 LEU A C 1
ATOM 687 O O . LEU A 1 91 ? -3.668 11.018 25.345 1.00 89.81 91 LEU A O 1
ATOM 691 N N . SER A 1 92 ? -3.516 11.143 23.115 1.00 91.38 92 SER A N 1
ATOM 692 C CA . SER A 1 92 ? -4.544 12.182 22.971 1.00 91.38 92 SER A CA 1
ATOM 693 C C . SER A 1 92 ? -5.902 11.752 23.535 1.00 91.38 92 SER A C 1
ATOM 695 O O . SER A 1 92 ? -6.557 12.549 24.202 1.00 91.38 92 SER A O 1
ATOM 697 N N . GLY A 1 93 ? -6.298 10.486 23.364 1.00 88.06 93 GLY A N 1
ATOM 698 C CA . GLY A 1 93 ? -7.516 9.936 23.959 1.00 88.06 93 GLY A CA 1
ATOM 699 C C . GLY A 1 93 ? -7.464 9.898 25.489 1.00 88.06 93 GLY A C 1
ATOM 700 O O . GLY A 1 93 ? -8.449 10.239 26.145 1.00 88.06 93 GLY A O 1
ATOM 701 N N . CYS A 1 94 ? -6.314 9.547 26.068 1.00 81.62 94 CYS A N 1
ATOM 702 C CA . CYS A 1 94 ? -6.099 9.595 27.516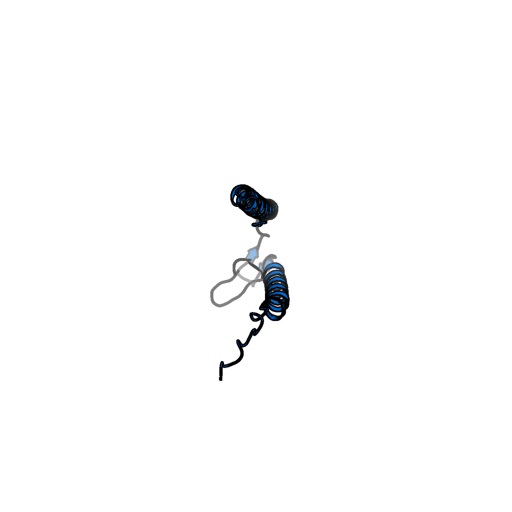 1.00 81.62 94 CYS A CA 1
ATOM 703 C C . CYS A 1 94 ? -6.135 11.032 28.056 1.00 81.62 94 CYS A C 1
ATOM 705 O O . CYS A 1 94 ? -6.766 11.274 29.080 1.00 81.62 94 CYS A O 1
ATOM 707 N N . LEU A 1 95 ? -5.521 11.990 27.352 1.00 82.75 95 LEU A N 1
ATOM 708 C CA . LEU A 1 95 ? -5.532 13.405 27.743 1.00 82.75 95 LEU A CA 1
ATOM 709 C C . LEU A 1 95 ? -6.917 14.052 27.567 1.00 82.75 95 LEU A C 1
ATOM 711 O O . LEU A 1 95 ? -7.285 14.941 28.334 1.00 82.75 95 LEU A O 1
ATOM 715 N N . HIS A 1 96 ? -7.693 13.624 26.566 1.00 78.50 96 HIS A N 1
ATOM 716 C CA . HIS A 1 96 ? -9.029 14.160 26.291 1.00 78.50 96 HIS A CA 1
ATOM 717 C C . HIS A 1 96 ? -10.112 13.576 27.208 1.00 78.50 96 HIS A C 1
ATOM 719 O O . HIS A 1 96 ? -11.152 14.208 27.411 1.00 78.50 96 HIS A O 1
ATOM 725 N N . ARG A 1 97 ? -9.876 12.406 27.818 1.00 70.56 97 ARG A N 1
ATOM 726 C CA . ARG A 1 97 ? -10.688 11.909 28.937 1.00 70.56 97 ARG A CA 1
ATOM 727 C C . ARG A 1 97 ? -10.417 12.765 30.176 1.00 70.56 97 ARG A C 1
ATOM 729 O O . ARG A 1 97 ? -9.751 12.338 31.113 1.00 70.56 97 ARG A O 1
ATOM 736 N N . ARG A 1 98 ? -10.965 13.983 30.199 1.00 59.44 98 ARG A N 1
ATOM 737 C CA . ARG A 1 98 ? -11.136 14.714 31.456 1.00 59.44 98 ARG A CA 1
ATOM 738 C C . ARG A 1 98 ? -11.942 13.819 32.403 1.00 59.44 98 ARG A C 1
ATOM 740 O O . ARG A 1 98 ? -12.942 13.251 31.949 1.00 59.44 98 ARG A O 1
ATOM 747 N N . PRO A 1 99 ? -11.555 13.693 33.683 1.00 62.25 99 PRO A N 1
ATOM 748 C CA . PRO A 1 99 ? -12.434 13.111 34.683 1.00 62.25 99 PRO A CA 1
ATOM 749 C C . PRO A 1 99 ? -13.758 13.867 34.592 1.00 62.25 99 PRO A C 1
ATOM 751 O O . PRO A 1 99 ? -13.778 15.092 34.748 1.00 62.25 99 PRO A O 1
ATOM 754 N N . ARG A 1 100 ? -14.852 13.178 34.247 1.00 57.88 100 ARG A N 1
ATOM 755 C CA . ARG A 1 100 ? -16.169 13.772 34.470 1.00 57.88 100 ARG A CA 1
ATOM 756 C C . ARG A 1 100 ? -16.253 13.959 35.983 1.00 57.88 100 ARG A C 1
ATOM 758 O O . ARG A 1 100 ? -16.023 12.977 36.681 1.00 57.88 100 ARG A O 1
ATOM 765 N N . PRO A 1 101 ? -16.496 15.174 36.499 1.00 63.59 101 PRO A N 1
ATOM 766 C CA . PRO A 1 101 ? -16.810 15.303 37.909 1.00 63.59 101 PRO A CA 1
ATOM 767 C C . PRO A 1 101 ? -18.037 14.427 38.156 1.00 63.59 101 PRO A C 1
ATOM 769 O O . PRO A 1 101 ? -19.049 14.580 37.467 1.00 63.59 101 PRO A O 1
ATOM 772 N N . ASP A 1 102 ? -17.903 13.461 39.059 1.00 64.19 102 ASP A N 1
ATOM 773 C CA . ASP A 1 102 ? -19.011 12.631 39.504 1.00 64.19 102 ASP A CA 1
ATOM 774 C C . ASP A 1 102 ? -20.053 13.578 40.102 1.00 64.19 102 ASP A C 1
ATOM 776 O O . ASP A 1 102 ? -19.857 14.136 41.179 1.00 64.19 102 ASP A O 1
ATOM 780 N N . ILE A 1 103 ? -21.126 13.848 39.356 1.00 69.81 103 ILE A N 1
ATOM 781 C CA . ILE A 1 103 ? -22.262 14.615 39.860 1.00 69.81 103 ILE A CA 1
ATOM 782 C C . ILE A 1 103 ? -22.987 13.669 40.820 1.00 69.81 103 ILE A C 1
ATOM 784 O O . ILE A 1 103 ? -23.505 12.649 40.356 1.00 69.81 103 ILE A O 1
ATOM 788 N N . PRO A 1 104 ? -23.038 13.951 42.136 1.00 67.25 104 PRO A N 1
ATOM 789 C CA . PRO A 1 104 ? -23.795 13.120 43.053 1.00 67.25 104 PRO A CA 1
ATOM 790 C C . PRO A 1 104 ? -25.272 13.225 42.675 1.00 67.25 104 PRO A C 1
ATOM 792 O O . PRO A 1 104 ? -25.841 14.317 42.635 1.00 67.25 104 PRO A O 1
ATOM 795 N N . CYS A 1 105 ? -25.894 12.089 42.372 1.00 61.84 105 CYS A N 1
ATOM 796 C CA . CYS A 1 105 ? -27.331 12.011 42.166 1.00 61.84 105 CYS A CA 1
ATOM 797 C C . CYS A 1 105 ? -28.032 12.224 43.515 1.00 61.84 105 CYS A C 1
ATOM 799 O O . CYS A 1 105 ? -28.248 11.271 44.262 1.00 61.84 105 CYS A O 1
ATOM 801 N N . SER A 1 106 ? -28.389 13.464 43.842 1.00 66.25 106 SER A N 1
ATOM 802 C CA . SER A 1 106 ? -29.286 13.752 44.962 1.00 66.25 106 SER A CA 1
ATOM 803 C C . SER A 1 106 ? -30.713 13.375 44.558 1.00 66.25 106 SER A C 1
ATOM 805 O O . SER A 1 106 ? -31.344 14.081 43.773 1.00 66.25 106 SER A O 1
ATOM 807 N N . CYS A 1 107 ? -31.221 12.252 45.066 1.00 61.59 107 CYS A N 1
ATOM 808 C CA . CYS A 1 107 ? -32.649 11.943 44.988 1.00 61.59 107 CYS A CA 1
ATOM 809 C C . CYS A 1 107 ? -33.399 12.780 46.041 1.00 61.59 107 CYS A C 1
ATOM 811 O O . CYS A 1 107 ? -32.946 12.819 47.188 1.00 61.59 107 CYS A O 1
ATOM 813 N N . PRO A 1 108 ? -34.514 13.449 45.697 1.00 65.56 108 PRO A N 1
ATOM 814 C CA . PRO A 1 108 ? -35.407 14.018 46.699 1.00 65.56 108 PRO A CA 1
ATOM 815 C C . PRO A 1 108 ? -36.149 12.893 47.439 1.00 65.56 108 PRO A C 1
ATOM 817 O O . PRO A 1 108 ? -36.530 11.895 46.824 1.00 65.56 108 PRO A O 1
ATOM 820 N N . ALA A 1 109 ? -36.274 13.064 48.758 1.00 57.06 109 ALA A N 1
ATOM 821 C CA . ALA A 1 109 ? -36.973 12.171 49.683 1.00 57.06 109 ALA A CA 1
ATOM 822 C C . ALA A 1 109 ? -38.494 12.181 49.480 1.00 57.06 109 ALA A C 1
ATOM 824 O O . ALA A 1 109 ? -39.022 13.232 49.045 1.00 57.06 109 ALA A O 1
#

Organism: NCBI:txid2752516

pLDDT: mean 79.77, std 10.55, range [45.0, 95.69]